Protein AF-A0A392W3U7-F1 (afdb_monomer_lite)

Structure (mmCIF, N/CA/C/O backbone):
data_AF-A0A392W3U7-F1
#
_entry.id   AF-A0A392W3U7-F1
#
loop_
_atom_site.group_PDB
_atom_site.id
_atom_site.type_symbol
_atom_site.label_atom_id
_atom_site.label_alt_id
_atom_site.label_comp_id
_atom_site.label_asym_id
_atom_site.label_entity_id
_atom_site.label_seq_id
_atom_site.pdbx_PDB_ins_code
_atom_site.Cartn_x
_atom_site.Cartn_y
_atom_site.Cartn_z
_atom_site.occupancy
_atom_site.B_iso_or_equiv
_atom_site.auth_seq_id
_atom_site.auth_comp_id
_atom_site.auth_asym_id
_atom_site.auth_atom_id
_atom_site.pdbx_PDB_model_num
ATOM 1 N N . ASP A 1 1 ? 32.280 -2.074 -35.577 1.00 58.25 1 ASP A N 1
ATOM 2 C CA . ASP A 1 1 ? 31.613 -2.913 -34.574 1.00 58.25 1 ASP A CA 1
ATOM 3 C C . ASP A 1 1 ? 30.761 -2.017 -33.690 1.00 58.25 1 ASP A C 1
ATOM 5 O O . ASP A 1 1 ? 31.305 -1.197 -32.958 1.00 58.25 1 ASP A O 1
ATOM 9 N N . ALA A 1 2 ? 29.443 -2.025 -33.886 1.00 61.09 2 ALA A N 1
ATOM 10 C CA . ALA A 1 2 ? 28.537 -1.178 -33.116 1.00 61.09 2 ALA A CA 1
ATOM 11 C C . ALA A 1 2 ? 28.202 -1.906 -31.812 1.00 61.09 2 ALA A C 1
ATOM 13 O O . ALA A 1 2 ? 27.446 -2.874 -31.811 1.00 61.09 2 ALA A O 1
ATOM 14 N N . TYR A 1 3 ? 28.803 -1.467 -30.708 1.00 72.50 3 TYR A N 1
ATOM 15 C CA . TYR A 1 3 ? 28.549 -2.036 -29.391 1.00 72.50 3 TYR A CA 1
ATOM 16 C C . TYR A 1 3 ? 27.078 -1.811 -29.004 1.00 72.50 3 TYR A C 1
ATOM 18 O O . TYR A 1 3 ? 26.669 -0.685 -28.714 1.00 72.50 3 TYR A O 1
ATOM 26 N N . ILE A 1 4 ? 26.288 -2.891 -28.991 1.00 68.69 4 ILE A N 1
ATOM 27 C CA . ILE A 1 4 ? 24.842 -2.889 -28.687 1.00 68.69 4 ILE A CA 1
ATOM 28 C C . ILE A 1 4 ? 24.541 -2.328 -27.283 1.00 68.69 4 ILE A C 1
ATOM 30 O O . ILE A 1 4 ? 23.426 -1.899 -27.013 1.00 68.69 4 ILE A O 1
ATOM 34 N N . GLY A 1 5 ? 25.542 -2.253 -26.401 1.00 72.81 5 GLY A N 1
ATOM 35 C CA . GLY A 1 5 ? 25.411 -1.660 -25.072 1.00 72.81 5 GLY A CA 1
ATOM 36 C C . GLY A 1 5 ? 25.557 -0.133 -25.010 1.00 72.81 5 GLY A C 1
ATOM 37 O O . GLY A 1 5 ? 25.536 0.419 -23.912 1.00 72.81 5 GLY A O 1
ATOM 38 N N . HIS A 1 6 ? 25.763 0.573 -26.129 1.00 82.44 6 HIS A N 1
ATOM 39 C CA . HIS A 1 6 ? 25.929 2.027 -26.073 1.00 82.44 6 HIS A CA 1
ATOM 40 C C . HIS A 1 6 ? 24.591 2.700 -25.716 1.00 82.44 6 HIS A C 1
ATOM 42 O O . HIS A 1 6 ? 23.599 2.450 -26.406 1.00 82.44 6 HIS A O 1
ATOM 48 N N . PRO A 1 7 ? 24.542 3.611 -24.723 1.00 81.69 7 PRO A N 1
ATOM 49 C CA . PRO A 1 7 ? 23.298 4.259 -24.296 1.00 81.69 7 PRO A CA 1
ATOM 50 C C . PRO A 1 7 ? 22.513 4.896 -25.448 1.00 81.69 7 PRO A C 1
ATOM 52 O O . PRO A 1 7 ? 21.293 4.792 -25.506 1.00 81.69 7 PRO A O 1
ATOM 55 N N . PHE A 1 8 ? 23.219 5.490 -26.416 1.00 80.88 8 PHE A N 1
ATOM 56 C CA . PHE A 1 8 ? 22.624 6.015 -27.650 1.00 80.88 8 PHE A 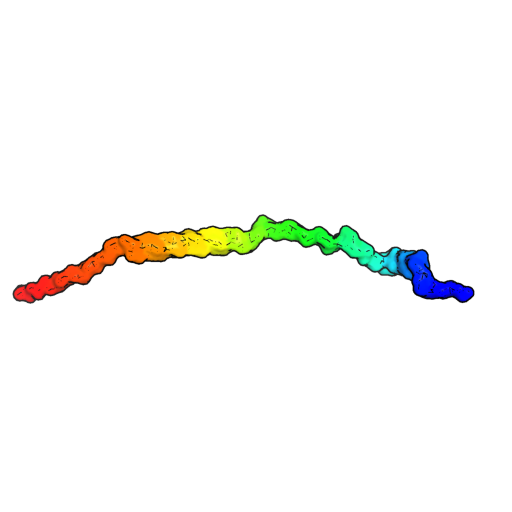CA 1
ATOM 57 C C . PHE A 1 8 ? 21.905 4.944 -28.492 1.00 80.88 8 PHE A C 1
ATOM 59 O O . PHE A 1 8 ? 20.791 5.179 -28.948 1.00 80.88 8 PHE A O 1
ATOM 66 N N . VAL A 1 9 ? 22.514 3.766 -28.677 1.00 84.81 9 VAL A N 1
ATOM 67 C CA . VAL A 1 9 ? 21.946 2.663 -29.474 1.00 84.81 9 VAL A CA 1
ATOM 68 C C . VAL A 1 9 ? 20.749 2.050 -28.754 1.00 84.81 9 VAL A C 1
ATOM 70 O O . VAL A 1 9 ? 19.701 1.871 -29.365 1.00 84.81 9 VAL A O 1
ATOM 73 N N . ILE A 1 10 ? 20.871 1.816 -27.445 1.00 82.06 10 ILE A N 1
ATOM 74 C CA . ILE A 1 10 ? 19.779 1.303 -26.607 1.00 82.06 10 ILE A CA 1
ATOM 75 C C . ILE A 1 10 ? 18.579 2.259 -26.659 1.00 82.06 10 ILE A C 1
ATOM 77 O O . ILE A 1 10 ? 17.463 1.839 -26.947 1.00 82.06 10 ILE A O 1
ATOM 81 N N . THR A 1 11 ? 18.816 3.561 -26.463 1.00 77.81 11 THR A N 1
ATOM 82 C CA . THR A 1 11 ? 17.753 4.581 -26.480 1.00 77.81 11 THR A CA 1
ATOM 83 C C . THR A 1 11 ? 17.079 4.675 -27.849 1.00 77.81 11 THR A C 1
ATOM 85 O O . THR A 1 11 ? 15.859 4.811 -27.929 1.00 77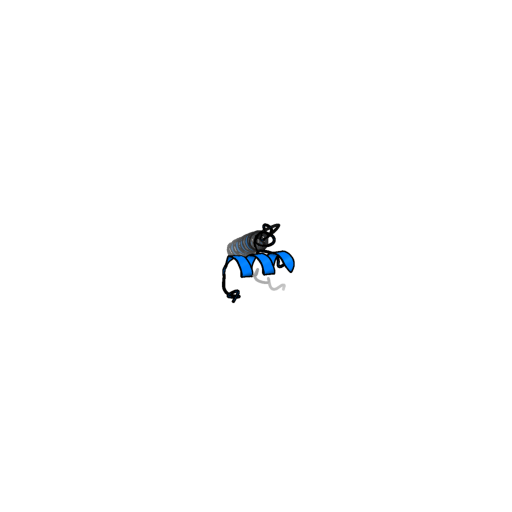.81 11 THR A O 1
ATOM 88 N N . ALA A 1 12 ? 17.854 4.595 -28.934 1.00 82.44 12 ALA A N 1
ATOM 89 C CA . ALA A 1 12 ? 17.321 4.629 -30.292 1.00 82.44 12 ALA A CA 1
ATOM 90 C C . ALA A 1 12 ? 16.437 3.408 -30.601 1.00 82.44 12 ALA A C 1
ATOM 92 O O . ALA A 1 12 ? 15.367 3.575 -31.183 1.00 82.44 12 ALA A O 1
ATOM 93 N N . LEU A 1 13 ? 16.843 2.209 -30.168 1.00 83.69 13 LEU A N 1
ATOM 94 C CA . LEU A 1 13 ? 16.055 0.984 -30.336 1.00 83.69 13 LEU A CA 1
ATOM 95 C C . LEU A 1 13 ? 14.763 1.018 -29.510 1.00 83.69 13 LEU A C 1
ATOM 97 O O . LEU A 1 13 ? 13.698 0.744 -30.052 1.00 83.69 13 LEU A O 1
ATOM 101 N N . CYS A 1 14 ? 14.821 1.434 -28.239 1.00 81.88 14 CYS A N 1
ATOM 102 C CA . CYS A 1 14 ? 13.621 1.560 -27.403 1.00 81.88 14 CYS A CA 1
ATOM 103 C C . CYS A 1 14 ? 12.588 2.534 -27.998 1.00 81.88 14 CYS A C 1
ATOM 105 O O . CYS A 1 14 ? 11.391 2.257 -27.952 1.00 81.88 14 CYS A O 1
ATOM 107 N N . ARG A 1 15 ? 13.040 3.649 -28.593 1.00 79.00 15 ARG A N 1
ATOM 108 C CA . ARG A 1 15 ? 12.157 4.622 -29.261 1.00 79.00 15 ARG A CA 1
ATOM 109 C C . ARG A 1 15 ? 11.532 4.079 -30.546 1.00 79.00 15 ARG A C 1
ATOM 111 O O . ARG A 1 15 ? 10.375 4.379 -30.815 1.00 79.00 15 ARG A O 1
ATOM 118 N N . LEU A 1 16 ? 12.281 3.309 -31.337 1.00 83.44 16 LEU A N 1
ATOM 119 C CA . LEU A 1 16 ? 11.778 2.721 -32.582 1.00 83.44 16 LEU A CA 1
ATOM 120 C C . LEU A 1 16 ? 10.686 1.675 -32.311 1.00 83.44 16 LEU A C 1
ATOM 122 O O . LEU A 1 16 ? 9.654 1.658 -32.980 1.00 83.44 16 LEU A O 1
ATOM 126 N N . GLU A 1 17 ? 10.885 0.867 -31.274 1.00 81.94 17 GLU A N 1
ATOM 127 C CA . GLU A 1 17 ? 9.956 -0.185 -30.851 1.00 81.94 17 GLU A CA 1
ATOM 128 C C . GLU A 1 17 ? 8.751 0.354 -30.053 1.00 81.94 17 GLU A C 1
ATOM 130 O O . GLU A 1 17 ? 7.972 -0.430 -29.517 1.00 81.94 17 GLU A O 1
ATOM 135 N N . HIS A 1 18 ? 8.586 1.684 -29.963 1.00 72.62 18 HIS A N 1
ATOM 136 C CA . HIS A 1 18 ? 7.531 2.352 -29.187 1.00 72.62 18 HIS A CA 1
ATOM 137 C C . HIS A 1 18 ? 7.424 1.825 -27.748 1.00 72.62 18 HIS A C 1
ATOM 139 O O . HIS A 1 18 ? 6.335 1.771 -27.174 1.00 72.62 18 HIS A O 1
ATOM 145 N N . VAL A 1 19 ? 8.555 1.423 -27.158 1.00 67.50 19 VAL A N 1
ATOM 146 C CA . VAL A 1 19 ? 8.581 0.987 -25.764 1.00 67.50 19 VAL A CA 1
ATOM 147 C C . VAL A 1 19 ? 8.250 2.214 -24.920 1.00 67.50 19 VAL A C 1
ATOM 149 O O . VAL A 1 19 ? 8.985 3.203 -25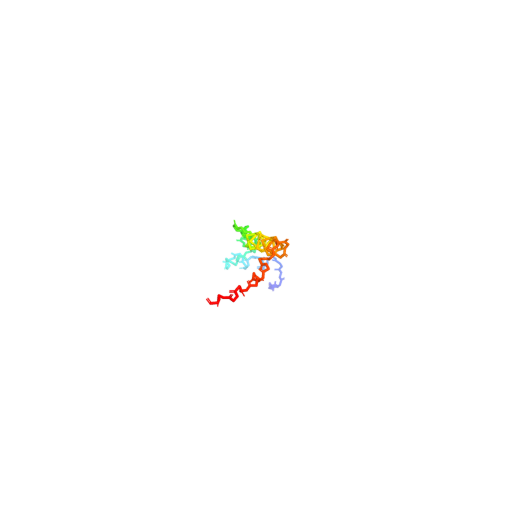.013 1.00 67.50 19 VAL A O 1
ATOM 152 N N . PRO A 1 20 ? 7.171 2.190 -24.120 1.00 62.81 20 PRO A N 1
ATOM 153 C CA . PRO A 1 20 ? 6.823 3.322 -23.282 1.00 62.81 20 PRO A CA 1
ATOM 154 C C . PRO A 1 20 ? 7.986 3.598 -22.328 1.00 62.81 20 PRO A C 1
ATOM 156 O O . PRO A 1 20 ? 8.315 2.793 -21.455 1.00 62.81 20 PRO A O 1
ATOM 159 N N . THR A 1 21 ? 8.655 4.731 -22.528 1.00 66.00 21 THR A N 1
ATOM 160 C CA . THR A 1 21 ? 9.536 5.319 -21.524 1.00 66.00 21 THR A CA 1
ATOM 161 C C . THR A 1 21 ? 8.625 5.697 -20.368 1.00 66.00 21 THR A C 1
ATOM 163 O O . THR A 1 21 ? 7.682 6.443 -20.594 1.00 66.00 21 THR A O 1
ATOM 166 N N . GLY A 1 22 ? 8.848 5.125 -19.181 1.00 61.53 22 GLY A N 1
ATOM 167 C CA . GLY A 1 22 ? 7.915 5.088 -18.039 1.00 61.53 22 GLY A CA 1
ATOM 168 C C . GLY A 1 22 ? 7.349 6.417 -17.510 1.00 61.53 22 GLY A C 1
ATOM 169 O O . GLY A 1 22 ? 6.666 6.414 -16.501 1.00 61.53 22 GLY A O 1
ATOM 170 N N . GLU A 1 23 ? 7.567 7.537 -18.190 1.00 57.00 23 GLU A N 1
ATOM 171 C CA . GLU A 1 23 ? 6.974 8.842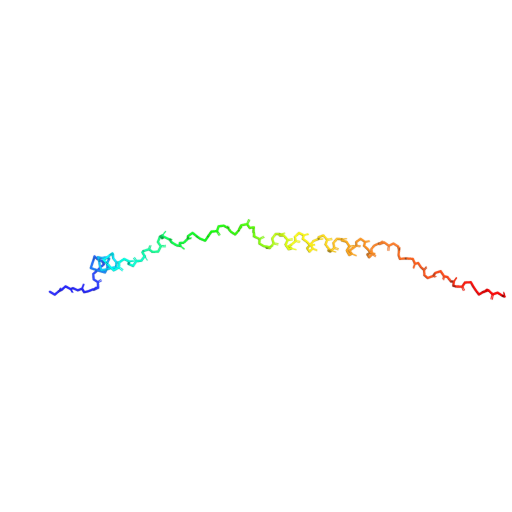 -17.900 1.00 57.00 23 GLU A CA 1
ATOM 172 C C . GLU A 1 23 ? 5.451 8.901 -18.155 1.00 57.00 23 GLU A C 1
ATOM 174 O O . GLU A 1 23 ? 4.801 9.809 -17.650 1.00 57.00 23 GLU A O 1
ATOM 179 N N . ASP A 1 24 ? 4.859 7.946 -18.886 1.00 58.72 24 ASP A N 1
ATOM 180 C CA . ASP A 1 24 ? 3.431 7.974 -19.274 1.00 58.72 24 ASP A CA 1
ATOM 181 C C . ASP A 1 24 ? 2.497 7.168 -18.341 1.00 58.72 24 ASP A C 1
ATOM 183 O O . ASP A 1 24 ? 1.311 6.994 -18.618 1.00 58.72 24 ASP A O 1
ATOM 187 N N . THR A 1 25 ? 2.994 6.577 -17.247 1.00 57.03 25 THR A N 1
ATOM 188 C CA . THR A 1 25 ? 2.149 5.711 -16.383 1.00 57.03 25 THR A CA 1
ATOM 189 C C . THR A 1 25 ? 2.518 5.743 -14.897 1.00 57.03 25 THR A C 1
ATOM 191 O O . THR A 1 25 ? 2.054 4.908 -14.126 1.00 57.03 25 THR A O 1
ATOM 194 N N . ASP A 1 26 ? 3.308 6.721 -14.455 1.00 58.84 26 ASP A N 1
ATOM 195 C CA . ASP A 1 26 ? 3.600 6.906 -13.024 1.00 58.84 26 ASP A CA 1
ATOM 196 C C . ASP A 1 26 ? 2.587 7.819 -12.309 1.00 58.84 26 ASP A C 1
ATOM 198 O O . ASP A 1 26 ? 2.700 8.077 -11.108 1.00 58.84 26 ASP A O 1
ATOM 202 N N . GLU A 1 27 ? 1.544 8.285 -13.004 1.00 60.59 27 GLU A N 1
ATOM 203 C CA . GLU A 1 27 ? 0.417 8.937 -12.346 1.00 60.59 27 GLU A CA 1
ATOM 204 C C . GLU A 1 27 ? -0.511 7.868 -11.758 1.00 60.59 27 GLU A C 1
ATOM 206 O O . GLU A 1 27 ? -1.485 7.422 -12.368 1.00 60.59 27 GLU A O 1
ATOM 211 N N . ILE A 1 28 ? -0.203 7.441 -10.529 1.00 62.84 28 ILE A N 1
ATOM 212 C CA . ILE A 1 28 ? -1.184 6.768 -9.678 1.00 62.84 28 ILE A CA 1
ATOM 213 C C . ILE A 1 28 ? -2.324 7.765 -9.485 1.00 62.84 28 ILE A C 1
ATOM 215 O O . ILE A 1 28 ? -2.220 8.678 -8.662 1.00 62.84 28 ILE A O 1
ATOM 219 N N . ALA A 1 29 ? -3.390 7.601 -10.272 1.00 63.78 29 ALA A N 1
ATOM 220 C CA . ALA A 1 29 ? -4.583 8.426 -10.184 1.00 63.78 29 ALA A CA 1
ATOM 221 C C . ALA A 1 29 ? -4.972 8.588 -8.703 1.00 63.78 29 ALA A C 1
ATOM 223 O O . ALA A 1 29 ? -5.010 7.591 -7.966 1.00 63.78 29 ALA A O 1
ATOM 224 N N . PRO A 1 30 ? -5.218 9.821 -8.224 1.00 63.38 30 PRO A N 1
ATOM 225 C CA . PRO A 1 30 ? -5.556 10.040 -6.829 1.00 63.38 30 PRO A CA 1
ATOM 226 C C . PRO A 1 30 ? -6.779 9.191 -6.491 1.00 63.38 30 PRO A C 1
ATOM 228 O O . PRO A 1 30 ? -7.814 9.301 -7.145 1.00 63.38 30 PRO A O 1
ATOM 231 N N . ALA A 1 31 ? -6.652 8.319 -5.486 1.00 64.56 31 ALA A N 1
ATOM 232 C CA . ALA A 1 31 ? -7.738 7.436 -5.081 1.00 64.56 31 ALA A CA 1
ATOM 233 C C . ALA A 1 31 ? -8.989 8.285 -4.793 1.00 64.56 31 ALA A C 1
ATOM 235 O O . ALA A 1 31 ? -9.000 9.055 -3.828 1.00 64.56 31 ALA A O 1
ATOM 236 N N . GLU A 1 32 ? -10.022 8.152 -5.636 1.00 66.69 32 GLU A N 1
ATOM 237 C CA . GLU A 1 32 ? -11.193 9.051 -5.744 1.00 66.69 32 GLU A CA 1
ATOM 238 C C . GLU A 1 32 ? -11.922 9.312 -4.410 1.00 66.69 32 GLU A C 1
ATOM 240 O O . GLU A 1 32 ? -12.609 10.312 -4.200 1.00 66.69 32 GLU A O 1
ATOM 245 N N . ARG A 1 33 ? -11.703 8.440 -3.438 1.00 65.50 33 ARG A N 1
ATOM 246 C CA . ARG A 1 33 ? -11.662 8.743 -2.010 1.00 65.50 33 ARG A CA 1
ATOM 247 C C . ARG A 1 33 ? -10.721 7.703 -1.432 1.00 65.50 33 ARG A C 1
ATOM 249 O O . ARG A 1 33 ? -10.889 6.535 -1.786 1.00 65.50 33 ARG A O 1
ATOM 256 N N . PRO A 1 34 ? -9.797 8.033 -0.515 1.00 69.19 34 PRO A N 1
ATOM 257 C CA . PRO A 1 34 ? -9.121 6.982 0.225 1.00 69.19 34 PRO A CA 1
ATOM 258 C C . PRO A 1 34 ? -10.219 6.183 0.927 1.00 69.19 34 PRO A C 1
ATOM 260 O O . PRO A 1 34 ? -10.867 6.701 1.838 1.00 69.19 34 PRO A O 1
ATOM 263 N N . LEU A 1 35 ? -10.481 4.956 0.458 1.00 67.19 35 LEU A N 1
ATOM 264 C CA . LEU A 1 35 ? -11.539 4.074 0.965 1.00 67.19 35 LEU A CA 1
ATOM 265 C C . LEU A 1 35 ? -11.486 4.019 2.497 1.00 67.19 35 LEU A C 1
ATOM 267 O O . LEU A 1 35 ? -12.513 4.096 3.173 1.00 67.19 35 LEU A O 1
ATOM 271 N N . GLY A 1 36 ? -10.261 4.042 3.034 1.00 76.94 36 GLY A N 1
ATOM 272 C CA . GLY A 1 36 ? -9.965 4.142 4.456 1.00 76.94 36 GLY A CA 1
ATOM 273 C C . GLY A 1 36 ? -10.707 5.261 5.191 1.00 76.94 36 GLY A C 1
ATOM 274 O O . GLY A 1 36 ? -11.165 5.017 6.297 1.00 76.94 36 GLY A O 1
ATOM 275 N N . ARG A 1 37 ? -10.926 6.449 4.611 1.00 81.62 37 ARG A N 1
ATOM 276 C CA . ARG A 1 37 ? -11.594 7.563 5.312 1.00 81.62 37 ARG A CA 1
ATOM 277 C C . ARG A 1 37 ? -13.060 7.265 5.619 1.00 81.62 37 ARG A C 1
ATOM 279 O O . ARG A 1 37 ? -13.508 7.530 6.731 1.00 81.62 37 ARG A O 1
ATOM 286 N N . THR A 1 38 ? -13.800 6.705 4.664 1.00 84.56 38 THR A N 1
ATOM 287 C CA . THR A 1 38 ? -15.224 6.382 4.851 1.00 84.56 38 THR A CA 1
ATOM 288 C C . THR A 1 38 ? -15.401 5.246 5.856 1.00 84.56 38 THR A C 1
ATOM 290 O O . THR A 1 38 ? -16.223 5.353 6.767 1.00 84.56 38 THR A O 1
ATOM 293 N N . PHE A 1 39 ? -14.603 4.180 5.732 1.00 85.06 39 PHE A N 1
ATOM 294 C CA . PHE A 1 39 ? -14.647 3.052 6.667 1.00 85.06 39 PHE A CA 1
ATOM 295 C C . PHE A 1 39 ? -14.199 3.457 8.072 1.00 85.06 39 PHE A C 1
ATOM 297 O O . PHE A 1 39 ? -14.842 3.082 9.049 1.00 85.06 39 PHE A O 1
ATOM 304 N N . PHE A 1 40 ? -13.164 4.290 8.181 1.00 88.38 40 PHE A N 1
ATOM 305 C CA . PHE A 1 40 ? -12.685 4.796 9.462 1.00 88.38 40 PHE A CA 1
ATOM 306 C C . PHE A 1 40 ? -13.734 5.669 10.160 1.00 88.38 40 PHE A C 1
ATOM 308 O O . PHE A 1 40 ? -14.035 5.454 11.330 1.00 88.38 40 PHE A O 1
ATOM 315 N N . GLN A 1 41 ? -14.371 6.599 9.442 1.00 91.12 41 GLN A N 1
ATOM 316 C CA . GLN A 1 41 ? -15.450 7.425 9.998 1.00 91.12 41 GLN A CA 1
ATOM 317 C C . GLN A 1 41 ? -16.658 6.589 10.438 1.00 91.12 41 GLN A C 1
ATOM 319 O O . GLN A 1 41 ? -17.272 6.879 11.466 1.00 91.12 41 GLN A O 1
ATOM 324 N N . ARG A 1 42 ? -16.998 5.541 9.676 1.00 91.06 42 ARG A N 1
ATOM 325 C CA . ARG A 1 42 ? -18.045 4.586 10.055 1.00 91.06 42 ARG A CA 1
ATOM 326 C C . ARG A 1 42 ? -17.677 3.858 11.351 1.00 91.06 42 ARG A C 1
ATOM 328 O O . ARG A 1 42 ? -18.478 3.873 12.277 1.00 91.06 42 ARG A O 1
ATOM 335 N N . ALA A 1 43 ? -16.463 3.316 11.437 1.00 92.75 43 ALA A N 1
ATOM 336 C CA . ALA A 1 43 ? -15.978 2.597 12.613 1.00 92.75 43 ALA A CA 1
ATOM 337 C C . ALA A 1 43 ? -15.942 3.478 13.873 1.00 92.75 43 ALA A C 1
ATOM 339 O O . ALA A 1 43 ? -16.367 3.039 14.938 1.00 92.75 43 ALA A O 1
ATOM 340 N N . VAL A 1 44 ? -15.503 4.737 13.754 1.00 94.19 44 VAL A N 1
ATOM 341 C CA . VAL A 1 44 ? -15.500 5.698 14.873 1.00 94.19 44 VAL A CA 1
ATOM 342 C C . VAL A 1 44 ? -16.917 5.957 15.387 1.00 94.19 44 VAL A C 1
ATOM 344 O O . VAL A 1 44 ? -17.145 5.949 16.596 1.00 94.19 44 VAL A O 1
ATOM 347 N N . ARG A 1 45 ? -17.884 6.149 14.483 1.00 94.94 45 ARG A N 1
ATOM 348 C CA . ARG A 1 45 ? -19.286 6.370 14.860 1.00 94.94 45 ARG A CA 1
ATOM 349 C C . ARG A 1 45 ? -19.885 5.147 15.560 1.00 94.94 45 ARG A C 1
ATOM 351 O O . ARG A 1 45 ? -20.554 5.302 16.578 1.00 94.94 45 ARG A O 1
ATOM 358 N N . ASP A 1 46 ? -19.635 3.953 15.029 1.00 95.06 46 ASP A N 1
ATOM 359 C CA . ASP A 1 46 ? -20.159 2.704 15.591 1.00 95.06 46 ASP A CA 1
ATOM 360 C C . ASP A 1 46 ? -19.543 2.426 16.978 1.00 95.06 46 ASP A C 1
ATOM 362 O O . ASP A 1 46 ? -20.254 2.039 17.908 1.00 95.06 46 ASP A O 1
ATOM 366 N N . LEU A 1 47 ? -18.254 2.734 17.168 1.00 94.31 47 LEU A N 1
ATOM 367 C CA . LEU A 1 47 ? -17.591 2.670 18.473 1.00 94.31 47 LEU A CA 1
ATOM 368 C C . LEU A 1 47 ? -18.200 3.655 19.481 1.00 94.31 47 LEU A C 1
ATOM 370 O O . LEU A 1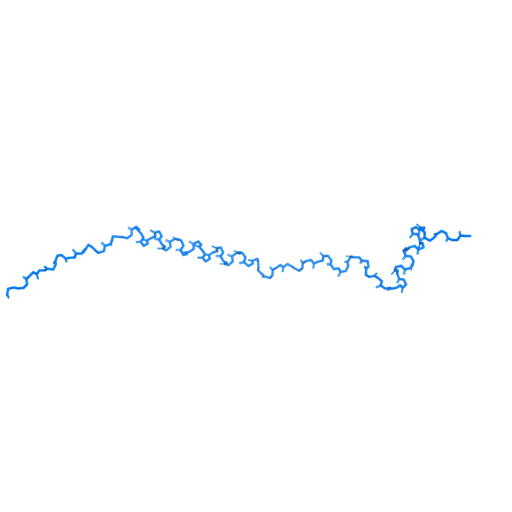 47 ? -18.466 3.283 20.623 1.00 94.31 47 LEU A O 1
ATOM 374 N N . GLN A 1 48 ? -18.442 4.90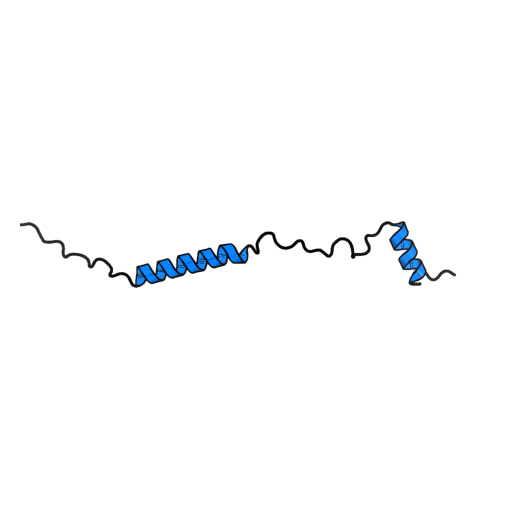2 19.074 1.00 95.62 48 GLN A N 1
ATOM 375 C CA . GLN A 1 48 ? -19.033 5.910 19.954 1.00 95.62 48 GLN A CA 1
ATOM 376 C C . GLN A 1 48 ? -20.468 5.537 20.357 1.00 95.62 48 GLN A C 1
ATOM 378 O O . GLN A 1 48 ? -20.845 5.710 21.516 1.00 95.62 48 GLN A O 1
ATOM 383 N N . ALA A 1 49 ? -21.247 4.964 19.435 1.00 92.44 49 ALA A N 1
ATOM 384 C CA . ALA A 1 49 ? -22.578 4.439 19.729 1.00 92.44 49 ALA A CA 1
ATOM 385 C C . ALA A 1 49 ? -22.528 3.278 20.736 1.00 92.44 49 ALA A C 1
ATOM 387 O O . ALA A 1 49 ? -23.319 3.252 21.677 1.00 92.44 49 ALA A O 1
ATOM 388 N N . ALA A 1 50 ? -21.571 2.355 20.587 1.00 91.69 50 ALA A N 1
ATOM 389 C CA . ALA A 1 50 ? -21.379 1.255 21.530 1.00 91.69 50 ALA A CA 1
ATOM 390 C C . ALA A 1 50 ? -20.976 1.751 22.929 1.00 91.69 50 ALA A C 1
ATOM 392 O O . ALA A 1 50 ? -21.502 1.268 23.930 1.00 91.69 50 ALA A O 1
ATOM 393 N N . GLN A 1 51 ? -20.096 2.753 23.011 1.00 90.88 51 GLN A N 1
ATOM 394 C CA . GLN A 1 51 ? -19.709 3.361 24.287 1.00 90.88 51 GLN A CA 1
ATOM 395 C C . GLN A 1 51 ? -20.880 4.089 24.954 1.00 90.88 51 GLN A C 1
ATOM 397 O O . GLN A 1 51 ? -21.091 3.937 26.155 1.00 90.88 51 GLN A O 1
ATOM 402 N N . ALA A 1 52 ? -21.678 4.831 24.182 1.00 88.00 52 ALA A N 1
ATOM 403 C CA . ALA A 1 52 ? -22.874 5.494 24.694 1.00 88.00 52 ALA A CA 1
ATOM 404 C C . ALA A 1 52 ? -23.922 4.483 25.193 1.00 88.00 52 ALA A C 1
ATOM 406 O O . ALA A 1 52 ? -24.509 4.686 26.252 1.00 88.00 52 ALA A O 1
ATOM 407 N N . ALA A 1 53 ? -24.119 3.374 24.474 1.00 84.88 53 ALA A N 1
ATOM 408 C CA . ALA A 1 53 ? -25.015 2.297 24.893 1.00 84.88 53 ALA A CA 1
ATOM 409 C C . ALA A 1 53 ? -24.519 1.576 26.159 1.00 84.88 53 ALA A C 1
ATOM 411 O O . ALA A 1 53 ? -25.331 1.223 27.008 1.00 84.88 53 ALA A O 1
ATOM 412 N N . ALA A 1 54 ? -23.204 1.395 26.315 1.00 83.00 54 ALA A N 1
ATOM 413 C CA . ALA A 1 54 ? -22.609 0.811 27.518 1.00 83.00 54 ALA A CA 1
ATOM 414 C C . ALA A 1 54 ? -22.695 1.740 28.744 1.00 83.00 54 ALA A C 1
ATOM 416 O O . ALA A 1 54 ? -22.758 1.262 29.873 1.00 83.00 54 ALA A O 1
ATOM 417 N N . ALA A 1 55 ? -22.701 3.059 28.527 1.00 80.06 55 ALA A N 1
ATOM 418 C CA . ALA A 1 55 ? -22.852 4.060 29.582 1.00 80.06 55 ALA A CA 1
ATOM 419 C C . ALA A 1 55 ? -24.321 4.375 29.932 1.00 80.06 55 ALA A C 1
ATOM 421 O O . ALA A 1 55 ? -24.582 5.019 30.949 1.00 80.06 55 ALA A O 1
ATOM 422 N N . ALA A 1 56 ? -25.285 3.953 29.107 1.00 74.62 56 ALA A N 1
ATOM 423 C CA . ALA A 1 56 ? -26.702 4.135 29.392 1.00 74.62 56 ALA A CA 1
ATOM 424 C C . ALA A 1 56 ? -27.133 3.242 30.577 1.00 74.62 56 ALA A C 1
ATOM 426 O O . ALA A 1 56 ? -26.737 2.075 30.632 1.00 74.62 56 ALA A O 1
ATOM 427 N N . PRO A 1 57 ? -27.968 3.737 31.513 1.00 70.88 57 PRO A N 1
ATOM 428 C CA . PRO A 1 57 ? -28.533 2.905 32.569 1.00 70.88 57 PRO A CA 1
ATOM 429 C C . PRO A 1 57 ? -29.322 1.753 31.938 1.00 70.88 57 PRO A C 1
ATOM 431 O O . PRO A 1 57 ? -30.345 1.979 31.289 1.00 70.88 57 PRO A O 1
ATOM 434 N N . GLN A 1 58 ? -28.842 0.518 32.092 1.00 67.31 58 GLN A N 1
ATOM 435 C CA . GLN A 1 58 ? -29.596 -0.645 31.634 1.00 67.31 58 GLN A CA 1
ATOM 436 C C . GLN A 1 58 ? -30.907 -0.721 32.431 1.00 67.31 58 GLN A C 1
ATOM 438 O O . GLN A 1 58 ? -30.873 -0.510 33.650 1.00 67.31 58 GLN A O 1
ATOM 443 N N . PRO A 1 59 ? -32.057 -1.014 31.794 1.00 62.56 59 PRO A N 1
ATOM 444 C CA . PRO A 1 59 ? -33.283 -1.276 32.531 1.00 62.56 59 PRO A CA 1
ATOM 445 C C . PRO A 1 59 ? -33.009 -2.450 33.469 1.00 62.56 59 PRO A C 1
ATOM 447 O O . PRO A 1 59 ? -32.766 -3.573 33.026 1.00 62.56 59 PRO A O 1
ATOM 450 N N . GLN A 1 60 ? -32.971 -2.167 34.772 1.00 62.09 60 GLN A N 1
ATOM 451 C CA . GLN A 1 60 ? -32.862 -3.207 35.785 1.00 62.09 60 GLN A CA 1
ATOM 452 C C . GLN A 1 60 ? -34.049 -4.157 35.585 1.00 62.09 60 GLN A C 1
ATOM 454 O O . GLN A 1 60 ? -35.151 -3.661 35.324 1.00 62.09 60 GLN A O 1
ATOM 459 N N . PRO A 1 61 ? -33.862 -5.488 35.670 1.00 64.69 61 PRO A N 1
ATOM 460 C CA . PRO A 1 61 ? -34.977 -6.421 35.612 1.00 64.69 61 PRO A CA 1
ATOM 461 C C . PRO A 1 61 ? -35.969 -6.005 36.696 1.00 64.69 61 PRO A C 1
ATOM 463 O O . PRO A 1 61 ? -35.670 -6.118 37.885 1.00 64.69 61 PRO A O 1
ATOM 466 N N . GLN A 1 62 ? -37.110 -5.439 36.300 1.00 65.12 62 GLN A N 1
ATOM 467 C CA . GLN A 1 62 ? -38.162 -5.125 37.252 1.00 65.12 62 GLN A CA 1
ATOM 468 C C . GLN A 1 62 ? -38.585 -6.461 37.868 1.00 65.12 62 GLN A C 1
ATOM 470 O O . GLN A 1 62 ? -38.888 -7.387 37.107 1.00 65.12 62 GLN A O 1
ATOM 475 N N . PRO A 1 63 ? -38.553 -6.608 39.206 1.00 63.59 63 PRO A N 1
ATOM 476 C CA . PRO A 1 63 ? -39.013 -7.825 39.849 1.00 63.59 63 PRO A CA 1
ATOM 477 C C . PRO A 1 63 ? -40.427 -8.112 39.354 1.00 63.59 63 PRO A C 1
ATOM 479 O O . PRO A 1 63 ? -41.313 -7.268 39.494 1.00 63.59 63 PRO A O 1
ATOM 482 N N . ALA A 1 64 ? -40.619 -9.269 38.721 1.00 63.84 64 ALA A N 1
ATOM 483 C CA . ALA A 1 64 ? -41.942 -9.732 38.345 1.00 63.84 64 ALA A CA 1
ATOM 484 C C . ALA A 1 64 ? -42.763 -9.831 39.634 1.00 63.84 64 ALA A C 1
ATOM 486 O O . ALA A 1 64 ? -42.492 -10.689 40.471 1.00 63.84 64 ALA A O 1
ATOM 487 N N . VAL A 1 65 ? -43.705 -8.906 39.819 1.00 62.56 65 VAL A N 1
ATOM 488 C CA . VAL A 1 65 ? -44.691 -8.950 40.900 1.00 62.56 65 VAL A CA 1
ATOM 489 C C . VAL A 1 65 ? -45.489 -10.247 40.746 1.00 62.56 65 VAL A C 1
ATOM 491 O O . VAL A 1 65 ? -46.160 -10.408 39.722 1.00 62.56 65 VAL A O 1
ATOM 494 N N . PRO A 1 66 ? -45.403 -11.194 41.700 1.00 59.62 66 PRO A N 1
ATOM 495 C CA . PRO A 1 66 ? -46.271 -12.361 41.702 1.00 59.62 66 PRO A CA 1
ATOM 496 C C . PRO A 1 66 ? -47.708 -11.870 41.887 1.00 59.62 66 PRO A C 1
ATOM 498 O O . PRO A 1 66 ? -48.010 -11.205 42.875 1.00 59.62 66 PRO A O 1
ATOM 501 N N . GLN A 1 67 ? -48.561 -12.131 40.900 1.00 59.44 67 GLN A N 1
ATOM 502 C CA . GLN A 1 67 ? -50.000 -11.913 41.015 1.00 59.44 67 GLN A CA 1
ATOM 503 C C . GLN A 1 67 ? -50.570 -13.047 41.881 1.00 59.44 67 GLN A C 1
ATOM 505 O O . GLN A 1 67 ? -50.281 -14.214 41.599 1.00 59.44 67 GLN A O 1
ATOM 510 N N . GLU A 1 68 ? -51.313 -12.690 42.932 1.00 56.16 68 GLU A N 1
ATOM 511 C CA . GLU A 1 68 ? -52.169 -13.604 43.713 1.00 56.16 68 GLU A CA 1
ATOM 512 C C . GLU A 1 68 ? -53.414 -14.028 42.925 1.00 56.16 68 GLU A C 1
ATOM 514 O O . GLU A 1 68 ? -53.964 -13.183 42.178 1.00 56.16 68 GLU A O 1
#

Radius of gyration: 33.61 Å; chains: 1; bounding box: 84×24×78 Å

Organism: NCBI:txid97028

pLDDT: mean 74.56, std 12.12, range [56.16, 95.62]

Foldseek 3Di:
DDDCPDPVNVVVVCVVVVPPPPPPPPCPDPPPDPPCVVVVVVVVVVVVVVVVVVPDPDPDPDPDDDDD

Secondary structure (DSSP, 8-state):
---TT-HHHHHHHHHHTT---GGGS------SS-HHHHHHHHHHHHHHHHHHHHHS------------

Sequence (68 aa):
DAYIGHPFVITALCRLEHVPTGEDTDEIAPAERPLGRTFFQRAVRDLQAAQAAAAAPQPQPQPAVPQE